Protein AF-A0A7V4ZS71-F1 (afdb_monomer_lite)

Sequence (78 aa):
PFIYTTNALERFQKEVKRRAKVIESFSQPEAEEKILLMVTEQMNESYGKRILPNWHISKPALEKREVWHRGSVREGAG

Structure (mmCIF, N/CA/C/O backbone):
data_AF-A0A7V4ZS71-F1
#
_entry.id   AF-A0A7V4ZS71-F1
#
loop_
_atom_site.group_PDB
_atom_site.id
_atom_site.type_symbol
_atom_site.label_atom_id
_atom_site.label_alt_id
_atom_site.label_comp_id
_atom_site.label_asym_id
_atom_site.label_entity_id
_atom_site.label_seq_id
_atom_site.pdbx_PDB_ins_code
_atom_site.Cartn_x
_atom_site.Cartn_y
_atom_site.Cartn_z
_atom_site.occupancy
_atom_site.B_iso_or_equiv
_atom_site.auth_seq_id
_atom_site.auth_comp_id
_atom_site.auth_asym_id
_atom_site.auth_atom_id
_atom_site.pdbx_PDB_model_num
ATOM 1 N N . PRO A 1 1 ? 3.194 10.237 -16.029 1.00 54.12 1 PRO A N 1
ATOM 2 C CA . PRO A 1 1 ? 1.722 10.212 -15.816 1.00 54.12 1 PRO A CA 1
ATOM 3 C C . PRO A 1 1 ? 1.231 9.514 -14.526 1.00 54.12 1 PRO A C 1
ATOM 5 O O . PRO A 1 1 ? 0.068 9.686 -14.200 1.00 54.12 1 PRO A O 1
ATOM 8 N N . PHE A 1 2 ? 2.065 8.767 -13.783 1.00 64.00 2 PHE A N 1
ATOM 9 C CA . PHE A 1 2 ? 1.612 7.989 -12.608 1.00 64.00 2 PHE A CA 1
ATOM 10 C C . PHE A 1 2 ? 1.928 8.610 -11.236 1.00 64.00 2 PHE A C 1
ATOM 12 O O . PHE A 1 2 ? 1.338 8.215 -10.241 1.00 64.00 2 PHE A O 1
ATOM 19 N N . ILE A 1 3 ? 2.838 9.588 -11.162 1.00 66.12 3 ILE A N 1
ATOM 20 C CA . ILE A 1 3 ? 3.294 10.160 -9.879 1.00 66.12 3 ILE A CA 1
ATOM 21 C C . ILE A 1 3 ? 2.219 11.049 -9.235 1.00 66.12 3 ILE A C 1
ATOM 23 O O . ILE A 1 3 ? 2.094 11.083 -8.019 1.00 66.12 3 ILE A O 1
ATOM 27 N N . TYR A 1 4 ? 1.400 11.722 -10.045 1.00 67.88 4 TYR A N 1
ATOM 28 C CA . TYR A 1 4 ? 0.337 12.608 -9.557 1.00 67.88 4 TYR A CA 1
ATOM 29 C C . TYR A 1 4 ? -1.008 11.903 -9.364 1.00 67.88 4 TYR A C 1
ATOM 31 O O . TYR A 1 4 ? -1.987 12.540 -8.987 1.00 67.88 4 TYR A O 1
ATOM 39 N N . THR A 1 5 ? -1.090 10.594 -9.627 1.00 70.56 5 THR A N 1
ATOM 40 C CA . THR A 1 5 ? -2.316 9.840 -9.361 1.00 70.56 5 THR A CA 1
ATOM 41 C C . THR A 1 5 ? -2.298 9.343 -7.921 1.00 70.56 5 THR A C 1
ATOM 43 O O . THR A 1 5 ? -1.564 8.413 -7.594 1.00 70.56 5 THR A O 1
ATOM 46 N N . THR A 1 6 ? -3.143 9.912 -7.065 1.00 74.69 6 THR A N 1
ATOM 47 C CA . THR A 1 6 ? -3.344 9.459 -5.677 1.00 74.69 6 THR A CA 1
ATOM 48 C C . THR A 1 6 ? -4.181 8.183 -5.586 1.00 74.69 6 THR A C 1
ATOM 50 O O . THR A 1 6 ? -4.257 7.579 -4.524 1.00 74.69 6 THR A O 1
ATOM 53 N N . ASN A 1 7 ? -4.755 7.711 -6.699 1.00 83.19 7 ASN A N 1
ATOM 54 C CA . ASN A 1 7 ? -5.665 6.563 -6.751 1.00 83.19 7 ASN A CA 1
ATOM 55 C C . ASN A 1 7 ? -5.160 5.309 -6.018 1.00 83.19 7 ASN A C 1
ATOM 57 O O . ASN A 1 7 ? -5.951 4.635 -5.365 1.00 83.19 7 ASN A O 1
ATOM 61 N N . ALA A 1 8 ? -3.874 4.962 -6.131 1.00 81.56 8 ALA A N 1
ATOM 62 C CA . ALA A 1 8 ? -3.322 3.790 -5.445 1.00 81.56 8 ALA A CA 1
ATOM 63 C C . ALA A 1 8 ? -3.244 4.001 -3.922 1.00 81.56 8 ALA A C 1
ATOM 65 O O . ALA A 1 8 ? -3.633 3.119 -3.155 1.00 81.56 8 ALA A O 1
ATOM 66 N N . LEU A 1 9 ? -2.814 5.193 -3.496 1.00 87.31 9 LEU A N 1
ATOM 67 C CA . LEU A 1 9 ? -2.719 5.576 -2.089 1.00 87.31 9 LEU A CA 1
ATOM 68 C C . LEU A 1 9 ? -4.107 5.712 -1.448 1.00 87.31 9 LEU A C 1
ATOM 70 O O . LEU A 1 9 ? -4.346 5.190 -0.363 1.00 87.31 9 LEU A O 1
ATOM 74 N N . GLU A 1 10 ? -5.052 6.337 -2.147 1.00 91.00 10 GLU A N 1
ATOM 75 C CA . GLU A 1 10 ? -6.441 6.451 -1.706 1.00 91.00 10 GLU A CA 1
ATOM 76 C C . GLU A 1 10 ? -7.111 5.085 -1.575 1.00 91.00 10 GLU A C 1
ATOM 78 O O . GLU A 1 10 ? -7.846 4.853 -0.616 1.00 91.00 10 GLU A O 1
ATOM 83 N N . ARG A 1 11 ? -6.865 4.163 -2.517 1.00 89.69 11 ARG A N 1
ATOM 84 C CA . ARG A 1 11 ? -7.372 2.784 -2.435 1.00 89.69 11 ARG A CA 1
ATOM 85 C C . ARG A 1 11 ? -6.816 2.063 -1.212 1.00 89.69 11 ARG A C 1
ATOM 87 O O . ARG A 1 11 ? -7.595 1.430 -0.505 1.00 89.69 11 ARG A O 1
ATOM 94 N N . PHE A 1 12 ? -5.518 2.205 -0.940 1.00 92.19 12 PHE A N 1
ATOM 95 C CA . PHE A 1 12 ? -4.894 1.644 0.258 1.00 92.19 12 PHE A CA 1
ATOM 96 C C . PHE A 1 12 ? -5.530 2.195 1.535 1.00 92.19 12 PHE A C 1
ATOM 98 O O . PHE A 1 12 ? -6.045 1.434 2.352 1.00 92.19 12 PHE A O 1
ATOM 105 N N . GLN A 1 13 ? -5.599 3.519 1.670 1.00 92.81 13 GLN A N 1
ATOM 106 C CA . GLN A 1 13 ? -6.187 4.157 2.848 1.00 92.81 13 GLN A CA 1
ATOM 107 C C . GLN A 1 13 ? -7.661 3.787 3.042 1.00 92.81 13 GLN A C 1
ATOM 109 O O . GLN A 1 13 ? -8.093 3.551 4.171 1.00 92.81 13 GLN A O 1
ATOM 114 N N . LYS A 1 14 ? -8.446 3.720 1.959 1.00 94.19 14 LYS A N 1
ATOM 115 C CA . LYS A 1 14 ? -9.849 3.287 2.014 1.00 94.19 14 LYS A CA 1
ATOM 116 C C . LYS A 1 14 ? -9.969 1.858 2.526 1.00 94.19 14 LYS A C 1
ATOM 118 O O . LYS A 1 14 ? -10.843 1.597 3.347 1.00 94.19 14 LYS A O 1
ATOM 123 N N . GLU A 1 15 ? -9.099 0.956 2.083 1.00 94.06 15 GLU A N 1
ATOM 124 C CA . GLU A 1 15 ? -9.141 -0.443 2.502 1.00 94.06 15 GLU A CA 1
ATOM 125 C C . GLU A 1 15 ? -8.731 -0.624 3.968 1.00 94.06 15 GLU A C 1
ATOM 127 O O . GLU A 1 15 ? -9.433 -1.316 4.708 1.00 94.06 15 GLU A O 1
ATOM 132 N N . VAL A 1 16 ? -7.679 0.069 4.419 1.00 94.12 16 VAL A N 1
ATOM 133 C CA . VAL A 1 16 ? -7.294 0.106 5.841 1.00 94.12 16 VAL A CA 1
ATOM 134 C C . VAL A 1 16 ? -8.458 0.613 6.694 1.00 94.12 16 VAL A C 1
ATOM 136 O O . VAL A 1 16 ? -8.894 -0.073 7.618 1.00 94.12 16 VAL A O 1
ATOM 139 N N . LYS A 1 17 ? -9.046 1.764 6.335 1.00 93.62 17 LYS A N 1
ATOM 140 C CA . LYS A 1 17 ? -10.195 2.336 7.057 1.00 93.62 17 LYS A CA 1
ATOM 141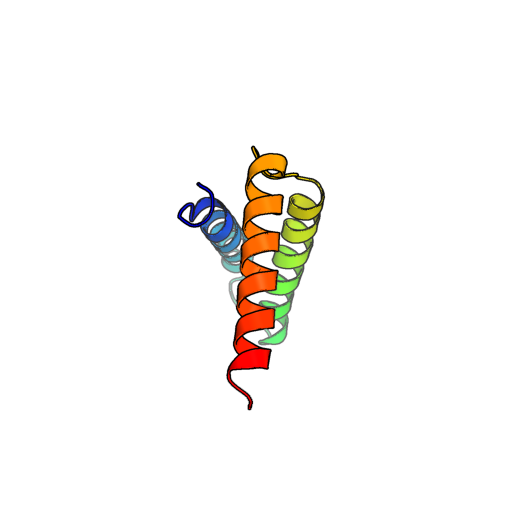 C C . LYS A 1 17 ? -11.407 1.404 7.052 1.00 93.62 17 LYS A C 1
ATOM 143 O O . LYS A 1 17 ? -12.100 1.300 8.059 1.00 93.62 17 LYS A O 1
ATOM 148 N 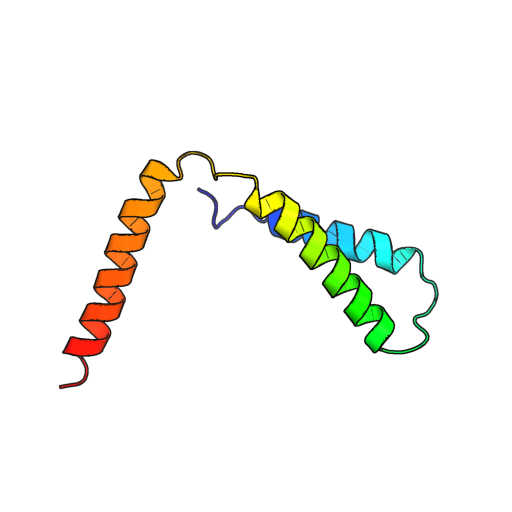N . ARG A 1 18 ? -11.673 0.701 5.946 1.00 94.00 18 ARG A N 1
ATOM 149 C CA . ARG A 1 18 ? -12.796 -0.245 5.832 1.00 94.00 18 ARG A CA 1
ATOM 150 C C . ARG A 1 18 ? -12.657 -1.442 6.778 1.00 94.00 18 ARG A C 1
ATOM 152 O O . ARG A 1 18 ? -13.685 -1.944 7.226 1.00 94.00 18 ARG A O 1
ATOM 159 N N . ARG A 1 19 ? -11.436 -1.904 7.058 1.00 92.06 19 ARG A N 1
ATOM 160 C CA . ARG A 1 19 ? -11.175 -3.017 7.992 1.00 92.06 19 ARG A CA 1
ATOM 161 C C . ARG A 1 19 ? -11.065 -2.559 9.437 1.00 92.06 19 ARG A C 1
ATOM 163 O O . ARG A 1 19 ? -11.545 -3.256 10.316 1.00 92.06 19 ARG A O 1
ATOM 170 N N . ALA A 1 20 ? -10.495 -1.381 9.667 1.00 91.00 20 ALA A N 1
ATOM 171 C CA . ALA A 1 20 ? -10.422 -0.807 11.002 1.00 91.00 20 ALA A CA 1
ATOM 172 C C . ALA A 1 20 ? -11.807 -0.395 11.525 1.00 91.00 20 ALA A C 1
ATOM 174 O O . ALA A 1 20 ? -12.113 -0.647 12.679 1.00 91.00 20 ALA A O 1
ATOM 175 N N . LYS A 1 21 ? -12.693 0.159 10.678 1.00 91.44 21 LYS A N 1
ATOM 176 C CA . LYS A 1 21 ? -14.002 0.678 11.130 1.00 91.44 21 LYS A CA 1
ATOM 177 C C . LYS A 1 21 ? -14.933 -0.365 11.760 1.00 91.44 21 LYS A C 1
ATOM 179 O O . LYS A 1 21 ? -15.886 0.020 12.419 1.00 91.44 21 LYS A O 1
ATOM 184 N N . VAL A 1 22 ? -14.753 -1.650 11.441 1.00 90.62 22 VAL A N 1
ATOM 185 C CA . VAL A 1 22 ? -15.603 -2.733 11.972 1.00 90.62 22 VAL A CA 1
ATOM 186 C C . VAL A 1 22 ? -15.098 -3.241 13.321 1.00 90.62 22 VAL A C 1
ATOM 188 O O . VAL A 1 22 ? -15.737 -4.092 13.928 1.00 90.62 22 VAL A O 1
ATOM 191 N N . ILE A 1 23 ? -13.954 -2.733 13.776 1.00 89.62 23 ILE A N 1
ATOM 192 C CA . ILE A 1 23 ? -13.342 -3.064 15.053 1.00 89.62 23 ILE A CA 1
ATOM 193 C C . ILE A 1 23 ? -13.603 -1.876 15.971 1.00 89.62 23 ILE A C 1
ATOM 195 O O . ILE A 1 23 ? -13.044 -0.801 15.782 1.00 89.62 23 ILE A O 1
ATOM 199 N N . GLU A 1 24 ? -14.501 -2.064 16.934 1.00 85.75 24 GLU A N 1
ATOM 200 C CA . GLU A 1 24 ? -14.915 -1.006 17.864 1.00 85.75 24 GLU A CA 1
ATOM 201 C C . GLU A 1 24 ? -13.769 -0.564 18.785 1.00 85.75 24 GLU A C 1
ATOM 203 O O . GLU A 1 24 ? -13.676 0.606 19.150 1.00 85.75 24 GLU A O 1
ATOM 208 N N . SER A 1 25 ? -12.880 -1.495 19.141 1.00 88.62 25 SER A N 1
ATOM 209 C CA . SER A 1 25 ? -11.698 -1.239 19.957 1.00 88.62 25 SER A CA 1
ATOM 210 C C . SER A 1 25 ? -10.609 -2.265 19.658 1.00 88.62 25 SER A C 1
ATOM 212 O O . SER A 1 25 ? -10.879 -3.464 19.549 1.00 88.62 25 SER A O 1
ATOM 214 N N . PHE A 1 26 ? -9.371 -1.794 19.531 1.00 88.38 26 PHE A N 1
ATOM 215 C CA . PHE A 1 26 ? -8.199 -2.650 19.441 1.00 88.38 26 PHE A CA 1
ATOM 216 C C . PHE A 1 26 ? -7.694 -2.973 20.840 1.00 88.38 26 PHE A C 1
ATOM 218 O O . PHE A 1 26 ? -7.441 -2.082 21.646 1.00 88.38 26 PHE A O 1
ATOM 225 N N . SER A 1 27 ? -7.540 -4.264 21.132 1.00 88.25 27 SER A N 1
ATOM 226 C CA . SER A 1 27 ? -7.115 -4.721 22.455 1.00 88.25 27 SER A CA 1
ATOM 227 C C . SER A 1 27 ? -5.672 -4.347 22.781 1.00 88.25 27 SER A C 1
ATOM 229 O O . SER A 1 27 ? -5.345 -4.221 23.955 1.00 88.25 27 SER A O 1
ATOM 231 N N . GLN A 1 28 ? -4.812 -4.236 21.764 1.00 92.75 28 GLN A N 1
ATOM 232 C CA . GLN A 1 28 ? -3.390 -3.908 21.866 1.00 92.75 28 GLN A CA 1
ATOM 233 C C . GLN A 1 28 ? -2.936 -3.168 20.589 1.00 92.75 28 GLN A C 1
ATOM 235 O O . GLN A 1 28 ? -3.523 -3.422 19.530 1.00 92.75 28 GLN A O 1
ATOM 240 N N . PRO A 1 29 ? -1.898 -2.313 20.640 1.00 87.12 29 PRO A N 1
ATOM 241 C CA . PRO A 1 29 ? -1.374 -1.614 19.459 1.00 87.12 29 PRO A CA 1
ATOM 242 C C . PRO A 1 29 ? -0.968 -2.554 18.313 1.00 87.12 29 PRO A C 1
ATOM 244 O O . PRO A 1 29 ? -1.235 -2.280 17.144 1.00 87.12 29 PRO A O 1
ATOM 247 N N . GLU A 1 30 ? -0.418 -3.724 18.634 1.00 92.25 30 GLU A N 1
ATOM 248 C CA . GLU A 1 30 ? 0.028 -4.724 17.657 1.00 92.25 30 GLU A CA 1
ATOM 249 C C . GLU A 1 30 ? -1.140 -5.271 16.816 1.00 92.25 30 GLU A C 1
ATOM 251 O O . GLU A 1 30 ? -0.955 -5.731 15.685 1.00 92.25 30 GLU A O 1
ATOM 256 N N . ALA A 1 31 ? -2.371 -5.214 17.339 1.00 88.50 31 ALA A N 1
ATOM 257 C CA . ALA A 1 31 ? -3.562 -5.603 16.590 1.00 88.50 31 ALA A CA 1
ATOM 258 C C . ALA A 1 31 ? -3.871 -4.614 15.451 1.00 88.50 31 ALA A C 1
ATOM 260 O O . ALA A 1 31 ? -4.317 -5.039 14.380 1.00 88.50 31 ALA A O 1
ATOM 261 N N . GLU A 1 32 ? -3.597 -3.321 15.648 1.00 89.25 32 GLU A N 1
ATOM 262 C CA . GLU A 1 32 ? -3.725 -2.292 14.608 1.00 89.25 32 GLU A CA 1
ATOM 263 C C . GLU A 1 32 ? -2.647 -2.467 13.534 1.00 89.25 32 GLU A C 1
ATOM 265 O O . GLU A 1 32 ? -2.944 -2.477 12.333 1.00 89.25 32 GLU A O 1
ATOM 270 N N . GLU A 1 33 ? -1.402 -2.694 13.961 1.00 92.81 33 GLU A N 1
ATOM 271 C CA . GLU A 1 33 ? -0.269 -2.943 13.064 1.00 92.81 33 GLU A CA 1
ATOM 272 C C . GLU A 1 33 ? -0.506 -4.166 12.176 1.00 92.81 33 GLU A C 1
ATOM 274 O O . GLU A 1 33 ? -0.244 -4.136 10.970 1.00 92.81 33 GLU A O 1
ATOM 279 N N . LYS A 1 34 ? -1.089 -5.229 12.738 1.00 92.56 34 LYS A N 1
ATOM 280 C CA . LYS A 1 34 ? -1.419 -6.439 11.981 1.00 92.56 34 LYS A CA 1
ATOM 281 C C . LYS A 1 34 ? -2.397 -6.165 10.838 1.00 92.56 34 LYS A C 1
ATOM 283 O O . LYS A 1 34 ? -2.280 -6.780 9.779 1.00 92.56 34 LYS A O 1
ATOM 288 N N . ILE A 1 35 ? -3.340 -5.234 10.996 1.00 92.19 35 ILE A N 1
ATOM 289 C CA . ILE A 1 35 ? -4.242 -4.841 9.900 1.00 92.19 35 ILE A CA 1
ATOM 290 C C . ILE A 1 35 ? -3.476 -4.145 8.789 1.00 92.19 35 ILE A C 1
ATOM 292 O O . ILE A 1 35 ? -3.691 -4.464 7.616 1.00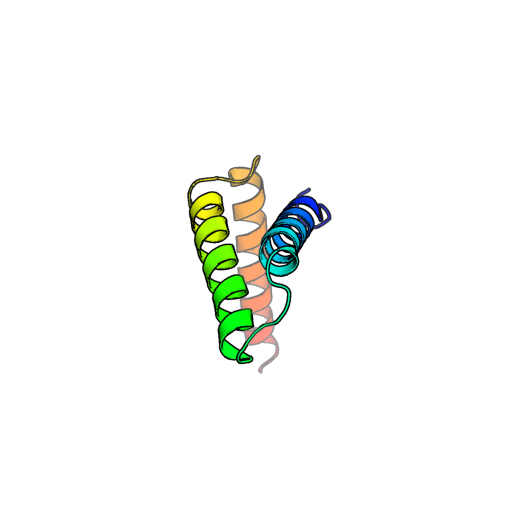 92.19 35 ILE A O 1
ATOM 296 N N . LEU A 1 36 ? -2.589 -3.216 9.145 1.00 93.62 36 LEU A N 1
ATOM 297 C CA . LEU A 1 36 ? -1.745 -2.532 8.171 1.00 93.62 36 LEU A CA 1
ATOM 298 C C . LEU A 1 36 ? -0.891 -3.534 7.398 1.00 93.62 36 LEU A C 1
ATOM 300 O O . LEU A 1 36 ? -0.846 -3.459 6.168 1.00 93.62 36 LEU A O 1
ATOM 304 N N . LEU A 1 37 ? -0.291 -4.500 8.093 1.00 94.69 37 LEU A N 1
ATOM 305 C CA . LEU A 1 37 ? 0.495 -5.561 7.472 1.00 94.69 37 LEU A CA 1
ATOM 306 C C . LEU A 1 37 ? -0.348 -6.373 6.481 1.00 94.69 37 LEU A C 1
ATOM 308 O O . LEU A 1 37 ? -0.008 -6.433 5.303 1.00 94.69 37 LEU A O 1
ATOM 312 N N . MET A 1 38 ? -1.496 -6.902 6.914 1.00 94.69 38 MET A N 1
ATOM 313 C CA . MET A 1 38 ? -2.358 -7.730 6.060 1.00 94.69 38 MET A CA 1
ATOM 314 C C . MET A 1 38 ? -2.876 -6.983 4.822 1.00 94.69 38 MET A C 1
ATOM 316 O O . MET A 1 38 ? -2.965 -7.553 3.733 1.00 94.69 38 MET A O 1
ATOM 320 N N . VAL A 1 39 ? -3.250 -5.706 4.963 1.00 93.88 39 VAL A N 1
ATOM 321 C CA . VAL A 1 39 ? -3.679 -4.892 3.812 1.00 93.88 39 VAL A CA 1
ATOM 322 C C . VAL A 1 39 ? -2.500 -4.629 2.877 1.00 93.88 39 VAL A C 1
ATOM 324 O O . VAL A 1 39 ? -2.664 -4.694 1.657 1.00 93.88 39 VAL A O 1
ATOM 327 N N . THR A 1 40 ? -1.316 -4.370 3.432 1.00 94.12 40 THR A N 1
ATOM 328 C CA . THR A 1 40 ? -0.092 -4.148 2.655 1.00 94.12 40 THR A CA 1
ATOM 329 C C . THR A 1 40 ? 0.275 -5.384 1.847 1.00 94.12 40 THR A C 1
ATOM 331 O O . THR A 1 40 ? 0.462 -5.265 0.638 1.00 94.12 40 THR A O 1
ATOM 334 N N . GLU A 1 41 ? 0.311 -6.562 2.469 1.00 93.94 41 GLU A N 1
ATOM 335 C CA . GLU A 1 41 ? 0.614 -7.832 1.799 1.00 93.94 41 GLU A CA 1
ATOM 336 C C . GLU A 1 41 ? -0.350 -8.093 0.641 1.00 93.94 41 GLU A C 1
ATOM 338 O O . GLU A 1 41 ? 0.077 -8.269 -0.502 1.00 93.94 41 GLU A O 1
ATOM 343 N N . GLN A 1 42 ? -1.655 -7.991 0.896 1.00 91.38 42 GLN A N 1
ATOM 344 C CA . GLN A 1 42 ? -2.667 -8.210 -0.133 1.00 91.38 42 GLN A CA 1
ATOM 345 C C . GLN A 1 42 ? -2.539 -7.238 -1.314 1.00 91.38 42 GLN A C 1
ATOM 347 O O . GLN A 1 42 ? -2.684 -7.624 -2.479 1.00 91.38 42 GLN A O 1
ATOM 352 N N . MET A 1 43 ? -2.315 -5.951 -1.040 1.00 89.81 43 MET A N 1
ATOM 353 C CA . MET A 1 43 ? -2.166 -4.970 -2.114 1.00 89.81 43 MET A CA 1
ATOM 354 C C . MET A 1 43 ? -0.851 -5.161 -2.866 1.00 89.81 43 MET A C 1
ATOM 356 O O . MET A 1 43 ? -0.843 -5.047 -4.092 1.00 89.81 43 MET A O 1
ATOM 360 N N . ASN A 1 44 ? 0.227 -5.517 -2.168 1.00 90.81 44 ASN A N 1
ATOM 361 C CA . ASN A 1 44 ? 1.518 -5.812 -2.775 1.00 90.81 44 ASN A CA 1
ATOM 362 C C . ASN A 1 44 ? 1.429 -7.007 -3.735 1.00 90.81 44 ASN A C 1
ATOM 364 O O . ASN A 1 44 ? 1.891 -6.913 -4.873 1.00 90.81 44 ASN A O 1
ATOM 368 N N . GLU A 1 45 ? 0.738 -8.082 -3.349 1.00 89.88 45 GLU A N 1
ATOM 369 C CA . GLU A 1 45 ? 0.457 -9.210 -4.246 1.00 89.88 45 GLU A CA 1
ATOM 370 C C . GLU A 1 45 ? -0.329 -8.788 -5.494 1.00 89.88 45 GLU A C 1
ATOM 372 O O . GLU A 1 45 ? -0.063 -9.262 -6.603 1.00 89.88 45 GLU A O 1
ATOM 377 N N . SER A 1 46 ? -1.303 -7.885 -5.340 1.00 85.31 46 SER A N 1
ATOM 378 C CA . SER A 1 46 ? -2.065 -7.365 -6.477 1.00 85.31 46 SER A CA 1
ATOM 379 C C . SER A 1 46 ? -1.222 -6.474 -7.392 1.00 85.31 46 SER A C 1
ATOM 381 O O . SER A 1 46 ? -1.469 -6.458 -8.602 1.00 85.31 46 SER A O 1
ATOM 383 N N . TYR A 1 47 ? -0.283 -5.703 -6.841 1.00 82.69 47 TYR A N 1
ATOM 384 C CA . TYR A 1 47 ? 0.580 -4.802 -7.603 1.00 82.69 47 TYR A CA 1
ATOM 385 C C . TYR A 1 47 ? 1.715 -5.544 -8.305 1.00 82.69 47 TYR A C 1
ATOM 387 O O . TYR A 1 47 ? 1.9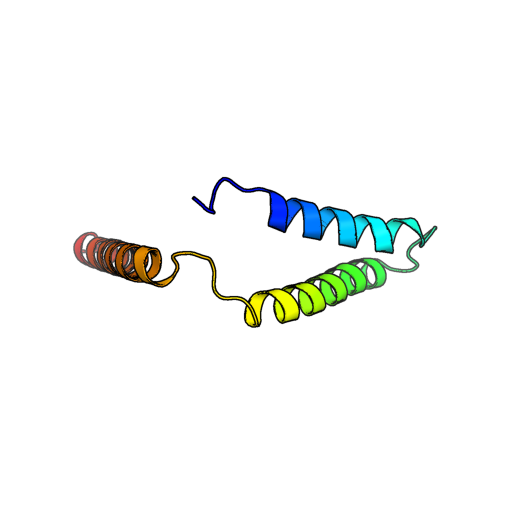85 -5.248 -9.466 1.00 82.69 47 TYR A O 1
ATOM 395 N N . GLY A 1 48 ? 2.299 -6.567 -7.674 1.00 79.12 48 GLY A N 1
ATOM 396 C CA . GLY A 1 48 ? 3.354 -7.389 -8.276 1.00 79.12 48 GLY A CA 1
ATOM 397 C C . GLY A 1 48 ? 2.921 -8.107 -9.560 1.00 79.12 48 GLY A C 1
ATOM 398 O O . GLY A 1 48 ? 3.746 -8.389 -10.424 1.00 79.12 48 GLY A O 1
ATOM 399 N N . LYS A 1 49 ? 1.616 -8.347 -9.737 1.00 82.31 49 LYS A N 1
ATOM 400 C CA . LYS A 1 49 ? 1.044 -8.989 -10.935 1.00 82.31 49 LYS A CA 1
ATOM 401 C C . LYS A 1 49 ? 0.775 -8.017 -12.092 1.00 82.31 49 LYS A C 1
ATOM 403 O O . LYS A 1 49 ? 0.356 -8.457 -13.161 1.00 82.31 49 LYS A O 1
ATOM 408 N N . ARG A 1 50 ? 0.947 -6.702 -11.903 1.00 78.88 50 ARG A N 1
ATOM 409 C CA . ARG A 1 50 ? 0.555 -5.675 -12.883 1.00 78.88 50 ARG A CA 1
ATOM 410 C C . ARG A 1 50 ? 1.758 -4.876 -13.372 1.00 78.88 50 ARG A C 1
ATOM 412 O O . ARG A 1 50 ? 2.448 -4.234 -12.592 1.00 78.88 50 ARG A O 1
ATOM 419 N N . ILE A 1 51 ? 1.946 -4.835 -14.690 1.00 75.38 51 ILE A N 1
ATOM 420 C CA . ILE A 1 51 ? 2.875 -3.899 -15.331 1.00 75.38 51 ILE A CA 1
ATOM 421 C C . ILE A 1 51 ? 2.133 -2.579 -15.555 1.00 75.38 51 ILE A C 1
ATOM 423 O O . ILE A 1 51 ? 1.020 -2.569 -16.086 1.00 75.38 51 ILE A O 1
ATOM 427 N N . LEU A 1 52 ? 2.735 -1.459 -15.147 1.00 80.69 52 LEU A N 1
ATOM 428 C CA . LEU A 1 52 ? 2.158 -0.141 -15.404 1.00 80.69 52 LEU A CA 1
ATOM 429 C C . LEU A 1 52 ? 2.035 0.106 -16.919 1.00 80.69 52 LEU A C 1
ATOM 431 O O . LEU A 1 52 ? 2.944 -0.243 -17.680 1.00 80.69 52 LEU A O 1
ATOM 435 N N . PRO A 1 53 ? 0.953 0.746 -17.389 1.00 81.50 53 PRO A N 1
ATOM 436 C CA . PRO A 1 53 ? 0.867 1.157 -18.784 1.00 81.50 53 PRO A CA 1
ATOM 437 C C . PRO A 1 53 ? 2.079 2.016 -19.169 1.00 81.50 53 PRO A C 1
ATOM 439 O O . PRO A 1 53 ? 2.543 2.840 -18.382 1.00 81.50 53 PRO A O 1
ATOM 442 N N . ASN A 1 54 ? 2.611 1.823 -20.377 1.00 83.25 54 ASN A N 1
ATOM 443 C CA . ASN A 1 54 ? 3.801 2.528 -20.877 1.00 83.25 54 ASN A CA 1
ATOM 444 C C . ASN A 1 54 ? 5.070 2.343 -20.015 1.00 83.25 54 ASN A C 1
ATOM 446 O O . ASN A 1 54 ? 5.997 3.158 -20.082 1.00 83.25 54 ASN A O 1
ATOM 450 N N . TRP A 1 55 ? 5.147 1.266 -19.222 1.00 83.50 55 TRP A N 1
ATOM 451 C CA . TRP A 1 55 ? 6.332 0.950 -18.418 1.00 83.50 55 TRP A CA 1
ATOM 452 C C . TRP A 1 55 ? 7.605 0.829 -19.263 1.00 83.50 55 TRP A C 1
ATOM 454 O O . TRP A 1 55 ? 8.638 1.369 -18.886 1.00 83.50 55 TRP A O 1
ATOM 464 N N . HIS A 1 56 ? 7.517 0.217 -20.446 1.00 83.31 56 HIS A N 1
ATOM 465 C CA . HIS A 1 56 ? 8.638 0.073 -21.383 1.00 83.31 56 HIS A CA 1
ATOM 466 C C . HIS A 1 56 ? 9.212 1.415 -21.874 1.00 83.31 56 HIS A C 1
ATOM 468 O O . HIS A 1 56 ? 10.390 1.484 -22.203 1.00 83.31 56 HIS A O 1
ATOM 474 N N . ILE A 1 57 ? 8.409 2.486 -21.884 1.00 84.44 57 ILE A N 1
ATOM 475 C CA . ILE A 1 57 ? 8.853 3.845 -22.236 1.00 84.44 57 ILE A CA 1
ATOM 476 C C . ILE A 1 57 ? 9.476 4.532 -21.017 1.00 84.44 57 ILE A C 1
ATOM 478 O O . ILE A 1 57 ? 10.482 5.229 -21.121 1.00 84.44 57 ILE A O 1
ATOM 482 N N . SER A 1 58 ? 8.874 4.333 -19.843 1.00 82.62 58 SER A N 1
ATOM 483 C CA . SER A 1 58 ? 9.261 5.039 -18.617 1.00 82.62 58 SER A CA 1
ATOM 484 C C . SER A 1 58 ? 10.515 4.444 -17.969 1.00 82.62 58 SER A C 1
ATOM 486 O O . SER A 1 58 ? 11.336 5.183 -17.433 1.00 82.62 58 SER A O 1
ATOM 488 N N . LYS A 1 59 ? 10.689 3.119 -18.036 1.00 83.69 59 LYS A N 1
ATOM 489 C CA . LYS A 1 59 ? 11.795 2.392 -17.398 1.00 83.69 59 LYS A CA 1
ATOM 490 C C . LYS A 1 59 ? 13.180 2.859 -17.885 1.00 83.69 59 LYS A C 1
ATOM 492 O O . LYS A 1 59 ? 13.970 3.251 -17.030 1.00 83.69 59 LYS A O 1
ATOM 497 N N . PRO A 1 60 ? 13.468 2.953 -19.201 1.00 85.12 60 PRO A N 1
ATOM 498 C CA . PRO A 1 60 ? 14.767 3.445 -19.669 1.00 85.12 60 PRO A CA 1
ATOM 499 C C . PRO A 1 60 ? 15.063 4.890 -19.241 1.00 85.12 60 PRO A C 1
ATOM 501 O O . PRO A 1 60 ? 16.215 5.251 -19.010 1.00 85.12 60 PRO A O 1
ATOM 504 N N . ALA A 1 61 ? 14.034 5.738 -19.132 1.00 83.44 61 ALA A N 1
ATOM 505 C CA . ALA A 1 61 ? 14.191 7.118 -18.672 1.00 83.44 61 ALA A CA 1
ATOM 506 C C . ALA A 1 61 ? 14.542 7.193 -17.174 1.00 83.44 61 ALA A C 1
ATOM 508 O O . ALA A 1 61 ? 15.362 8.022 -16.776 1.00 83.44 61 ALA A O 1
ATOM 509 N N . LEU A 1 62 ? 13.955 6.312 -16.355 1.00 82.12 62 LEU A N 1
ATOM 510 C CA . LEU A 1 62 ? 14.267 6.198 -14.928 1.00 82.12 62 LEU A CA 1
ATOM 511 C C . LEU A 1 62 ? 15.683 5.660 -14.700 1.00 82.12 62 LEU A C 1
ATOM 513 O O . LEU A 1 62 ? 16.432 6.256 -13.931 1.00 82.12 62 LEU A O 1
ATOM 517 N N . GLU A 1 63 ? 16.079 4.607 -15.418 1.00 84.25 63 GLU A N 1
ATOM 518 C CA . GLU A 1 63 ? 17.419 4.012 -15.310 1.00 84.25 63 GLU A CA 1
ATOM 519 C C . GLU A 1 63 ? 18.518 5.018 -15.689 1.00 84.25 63 GLU A C 1
ATOM 521 O O . GLU A 1 63 ? 19.506 5.159 -14.970 1.00 84.25 63 GLU A O 1
ATOM 526 N N . LYS A 1 64 ? 18.321 5.806 -16.759 1.00 77.75 64 LYS A N 1
ATOM 527 C CA . LYS A 1 64 ? 19.252 6.889 -17.131 1.00 77.75 64 LYS A CA 1
ATOM 528 C C . LYS A 1 64 ? 19.403 7.938 -16.027 1.00 77.75 64 LYS A C 1
ATOM 530 O O . LYS A 1 64 ? 20.517 8.382 -15.754 1.00 77.75 64 LYS A O 1
ATOM 535 N N . ARG A 1 65 ? 18.299 8.332 -15.384 1.00 71.19 65 ARG A N 1
ATOM 536 C CA . ARG A 1 65 ? 18.309 9.317 -14.293 1.00 71.19 65 ARG A CA 1
ATOM 537 C C . ARG A 1 65 ? 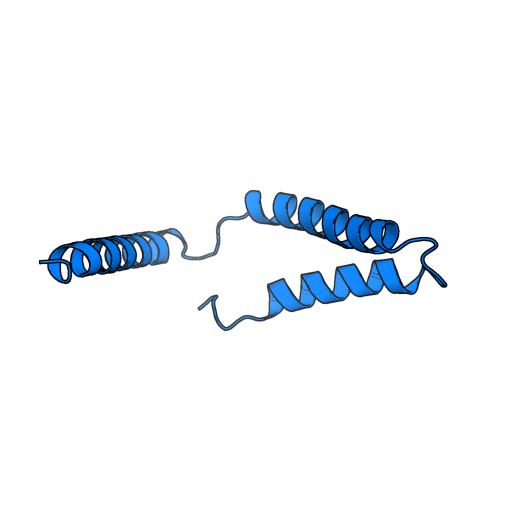18.989 8.773 -13.036 1.00 71.19 65 ARG A C 1
ATOM 539 O O . ARG A 1 65 ? 19.710 9.509 -12.367 1.00 71.19 65 ARG A O 1
ATOM 546 N N . GLU A 1 66 ? 18.772 7.501 -12.720 1.00 72.25 66 GLU A N 1
ATOM 547 C CA . GLU A 1 66 ? 19.387 6.845 -11.566 1.00 72.25 66 GLU A CA 1
ATOM 548 C C . GLU A 1 66 ? 20.905 6.713 -11.734 1.00 72.25 66 GLU A C 1
ATOM 550 O O . GLU A 1 66 ? 21.657 7.038 -10.815 1.00 72.25 66 GLU A O 1
ATOM 555 N N . VAL A 1 67 ? 21.362 6.319 -12.928 1.00 72.00 67 VAL A N 1
ATOM 556 C CA . VAL A 1 67 ? 22.792 6.281 -13.271 1.00 72.00 67 VAL A CA 1
ATOM 557 C C . VAL A 1 67 ? 23.414 7.673 -13.172 1.00 72.00 67 VAL A C 1
ATOM 559 O O . VAL A 1 67 ? 24.493 7.804 -12.599 1.00 72.00 67 VAL A O 1
ATOM 562 N N . TRP A 1 68 ? 22.721 8.713 -13.650 1.00 67.00 68 TRP A N 1
ATOM 563 C CA . TRP A 1 68 ? 23.198 10.094 -13.549 1.00 67.00 68 TRP A CA 1
ATOM 564 C C . TRP A 1 68 ? 23.366 10.537 -12.090 1.00 67.00 68 TRP A C 1
ATOM 566 O O . TRP A 1 68 ? 24.456 10.943 -11.702 1.00 67.00 68 TRP A O 1
ATOM 576 N N . HIS A 1 69 ? 22.352 10.352 -11.237 1.00 63.53 69 HIS A N 1
ATOM 577 C CA . HIS A 1 69 ? 22.468 10.692 -9.812 1.00 63.53 69 HIS A CA 1
ATOM 578 C C . HIS A 1 69 ? 23.567 9.891 -9.098 1.00 63.53 69 HIS A C 1
ATOM 580 O O . HIS A 1 69 ? 24.318 10.452 -8.303 1.00 63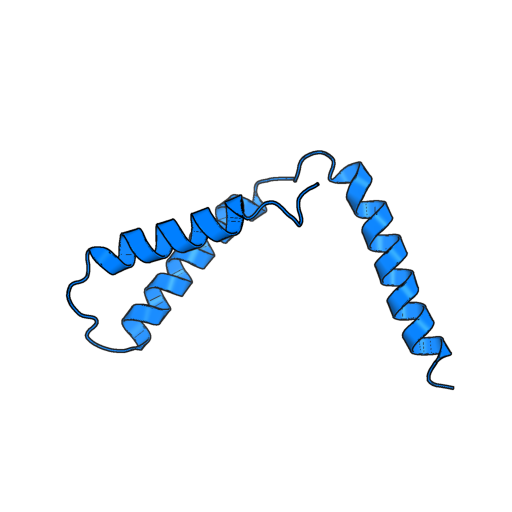.53 69 HIS A O 1
ATOM 586 N N . ARG A 1 70 ? 23.706 8.592 -9.390 1.00 63.62 70 ARG A N 1
ATOM 587 C CA . ARG A 1 70 ? 24.730 7.735 -8.768 1.00 63.62 70 ARG A CA 1
ATOM 588 C C . ARG A 1 70 ? 26.152 8.014 -9.291 1.00 63.62 70 ARG A C 1
ATOM 590 O O . ARG A 1 70 ? 27.121 7.638 -8.629 1.00 63.62 70 ARG A O 1
ATOM 597 N N . GLY A 1 71 ? 26.274 8.630 -10.469 1.00 61.59 71 GLY A N 1
ATOM 598 C CA . GLY A 1 71 ? 27.523 9.137 -11.047 1.00 61.59 71 GLY A CA 1
ATOM 599 C C . GLY A 1 71 ? 27.917 10.498 -10.470 1.00 61.59 71 GLY A C 1
ATOM 600 O O . GLY A 1 71 ? 29.026 10.641 -9.968 1.00 61.59 71 GLY A O 1
ATOM 601 N N . SER A 1 72 ? 26.985 11.454 -10.406 1.00 59.75 72 SER A N 1
ATOM 602 C CA . SER A 1 72 ? 27.230 12.787 -9.832 1.00 59.75 72 SER A CA 1
ATOM 603 C C . SER A 1 72 ? 27.585 12.752 -8.341 1.00 59.75 72 SER A C 1
ATOM 605 O O . SER A 1 72 ? 28.396 13.549 -7.884 1.00 59.75 72 SER A O 1
ATOM 607 N N . VAL A 1 73 ? 27.036 11.799 -7.577 1.00 59.91 73 VAL A N 1
ATOM 608 C CA . VAL A 1 73 ? 27.420 11.580 -6.168 1.00 59.91 73 VAL A CA 1
ATOM 609 C C . VAL A 1 73 ? 28.862 11.066 -6.033 1.00 59.91 73 VAL A C 1
ATOM 611 O O . VAL A 1 73 ? 29.496 11.313 -5.014 1.00 59.91 73 VAL A O 1
ATOM 614 N N . ARG A 1 74 ? 29.406 10.379 -7.050 1.00 55.38 74 ARG A N 1
ATOM 615 C CA . ARG A 1 74 ? 30.811 9.936 -7.059 1.00 55.38 74 ARG A CA 1
ATOM 616 C C . ARG A 1 74 ? 31.779 11.023 -7.520 1.00 55.38 74 ARG A C 1
ATOM 618 O O . ARG A 1 74 ? 32.893 11.062 -7.021 1.00 55.38 74 ARG A O 1
ATOM 625 N N . GLU A 1 75 ? 31.363 11.896 -8.433 1.00 55.12 75 GLU A N 1
ATOM 626 C CA . GLU A 1 75 ? 32.193 13.006 -8.926 1.00 55.12 75 GLU A CA 1
ATOM 627 C C . GLU A 1 75 ? 32.241 14.200 -7.956 1.00 55.12 75 GLU A C 1
ATOM 629 O O . GLU A 1 75 ? 33.239 14.907 -7.919 1.00 55.12 75 GLU A O 1
ATOM 634 N N . GLY A 1 76 ? 31.207 14.405 -7.130 1.00 53.25 76 GLY A N 1
ATOM 635 C CA . GLY A 1 76 ? 31.177 15.449 -6.094 1.00 53.25 76 GLY A CA 1
ATOM 636 C C . GLY A 1 76 ? 31.812 15.065 -4.749 1.00 53.25 76 GLY A C 1
ATOM 637 O O . GLY A 1 76 ? 31.680 15.819 -3.790 1.00 53.25 76 GLY A O 1
ATOM 638 N N . ALA A 1 77 ? 32.441 13.889 -4.654 1.00 51.78 77 ALA A N 1
ATOM 639 C CA . ALA A 1 77 ? 33.116 13.387 -3.451 1.00 51.78 77 ALA A CA 1
ATOM 640 C C . ALA A 1 77 ? 34.658 13.443 -3.549 1.00 51.78 77 ALA A C 1
ATOM 642 O O . ALA A 1 77 ? 35.338 12.789 -2.757 1.00 51.78 77 ALA A O 1
ATOM 643 N N . GLY A 1 78 ? 35.190 14.179 -4.533 1.00 43.44 78 GLY A N 1
ATOM 644 C CA . GLY A 1 78 ? 36.621 14.432 -4.741 1.00 43.44 78 GLY A CA 1
ATOM 645 C C . GLY A 1 78 ? 37.031 15.843 -4.352 1.00 43.44 78 GLY A C 1
ATOM 646 O O . GLY A 1 78 ? 36.210 16.765 -4.554 1.00 43.44 78 GLY A O 1
#

Foldseek 3Di:
DPPPDCPLVVVLVVQLCVVVVVPPDDPDPVSSVVSNVVSCVVSVVVVVVDDDPCNVVVVVVVVVVVVVVVVVVVVVVD

Secondary structure (DSSP, 8-state):
--TT-THHHHHHHHHHHHHHTT-S--SSHHHHHHHHHHHHHHHHHHHHT-PPTTHHHHHHHHHHHHHHHHHHHHHTT-

Radius of gyration: 19.0 Å; chains: 1; bounding box: 52×25×45 Å

pLDDT: mean 81.47, std 12.72, range [43.44, 94.69]